Protein AF-A0A2N6VJS3-F1 (afdb_monomer)

Mean predicted aligned error: 7.3 Å

Radius of gyration: 14.83 Å; Cα contacts (8 Å, |Δi|>4): 61; chains: 1; bounding box: 39×32×39 Å

pLDDT: mean 84.97, std 14.28, range [48.84, 98.5]

InterPro domains:
  IPR008927 6-phosphogluconate dehydrogenase-like, C-terminal domain superfamily [SSF48179] (8-68)
  IPR018931 Domain of unknown function DUF2520 [PF10728] (7-60)
  IPR037108 TM1727-like, C-terminal domain superfamily [G3DSA:1.10.1040.20] (6-67)

Nearest PDB structures (foldseek):
  2i2x-assembly4_P  TM=6.187E-01  e=1.238E+00  Methanosarcina barkeri
  2odm-assembly1_B  TM=6.216E-01  e=1.549E+00  Staphylococcus aureus subsp. aureus MW2
  8j2w-assembly1_B  TM=5.666E-01  e=3.592E+00  Saccharothrix syringae
  8j2w-assembly1_A  TM=5.675E-01  e=3.592E+00  Saccharothrix syringae

Structure (mmCIF, N/CA/C/O backbone):
data_AF-A0A2N6VJS3-F1
#
_entry.id   AF-A0A2N6VJS3-F1
#
loop_
_atom_site.group_PDB
_atom_site.id
_atom_site.type_symbol
_atom_site.label_atom_id
_atom_site.label_alt_id
_atom_site.label_comp_id
_atom_site.label_asym_id
_atom_site.label_entity_id
_atom_site.label_seq_id
_atom_site.pdbx_PDB_ins_code
_atom_site.Cartn_x
_atom_site.Cartn_y
_atom_site.Cartn_z
_atom_site.occupancy
_atom_site.B_iso_or_equiv
_atom_site.auth_seq_id
_atom_site.auth_comp_id
_atom_site.auth_asym_id
_atom_site.auth_atom_id
_atom_site.pdbx_PDB_model_num
ATOM 1 N N . GLY A 1 1 ? 26.346 -23.179 19.924 1.00 48.84 1 GLY A N 1
ATOM 2 C CA . GLY A 1 1 ? 26.618 -21.768 19.609 1.00 48.84 1 GLY A CA 1
ATOM 3 C C . GLY A 1 1 ? 26.193 -21.496 18.184 1.00 48.84 1 GLY A C 1
ATOM 4 O O . GLY A 1 1 ? 26.562 -22.268 17.319 1.00 48.84 1 GLY A O 1
ATOM 5 N N . VAL A 1 2 ? 25.394 -20.444 18.004 1.00 55.25 2 VAL A N 1
ATOM 6 C CA . VAL A 1 2 ? 25.145 -19.663 16.773 1.00 55.25 2 VAL A CA 1
ATOM 7 C C . VAL A 1 2 ? 24.741 -20.439 15.498 1.00 55.25 2 VAL A C 1
ATOM 9 O O . VAL A 1 2 ? 25.564 -20.779 14.664 1.00 55.25 2 VAL A O 1
ATOM 12 N N . THR A 1 3 ? 23.438 -20.640 15.285 1.00 55.19 3 THR A N 1
ATOM 13 C CA . THR A 1 3 ? 22.879 -20.849 13.925 1.00 55.19 3 THR A CA 1
ATOM 14 C C . THR A 1 3 ? 21.605 -20.038 13.648 1.00 55.19 3 THR A C 1
ATOM 16 O O . THR A 1 3 ? 21.286 -19.810 12.492 1.00 55.19 3 THR A O 1
ATOM 19 N N . GLY A 1 4 ? 20.936 -19.467 14.660 1.00 55.53 4 GLY A N 1
ATOM 20 C CA . GLY A 1 4 ? 19.716 -18.660 14.459 1.00 55.53 4 GLY A CA 1
ATOM 21 C C . GLY A 1 4 ? 19.917 -17.203 13.997 1.00 55.53 4 GLY A C 1
ATOM 22 O O . GLY A 1 4 ? 18.944 -16.465 13.873 1.00 55.53 4 GLY A O 1
ATOM 23 N N . GLY A 1 5 ? 21.157 -16.742 13.787 1.00 59.12 5 GLY A N 1
ATOM 24 C CA . GLY A 1 5 ? 21.452 -15.323 13.521 1.00 59.12 5 GLY A CA 1
ATOM 25 C C . GLY A 1 5 ? 21.190 -14.867 12.080 1.00 59.12 5 GLY A C 1
ATOM 26 O O . GLY A 1 5 ? 20.771 -13.728 11.862 1.00 59.12 5 GLY A O 1
ATOM 27 N N . SER A 1 6 ? 21.412 -15.745 11.097 1.00 67.38 6 SER A N 1
ATOM 28 C CA . SER A 1 6 ? 21.327 -15.387 9.674 1.00 67.38 6 SER A CA 1
ATOM 29 C C . SER A 1 6 ? 19.884 -15.329 9.182 1.00 67.38 6 SER A C 1
ATOM 31 O O . SER A 1 6 ? 19.490 -14.326 8.595 1.00 67.38 6 SER A O 1
ATOM 33 N N . GLU A 1 7 ? 19.060 -16.330 9.502 1.00 75.19 7 GLU A N 1
ATOM 34 C CA . GLU A 1 7 ? 17.632 -16.336 9.146 1.00 75.19 7 GLU A CA 1
ATOM 35 C C . GLU A 1 7 ? 16.882 -15.153 9.768 1.00 75.19 7 GLU A C 1
ATOM 37 O O . GLU A 1 7 ? 16.149 -14.455 9.075 1.00 75.19 7 GLU A O 1
ATOM 42 N N . ALA A 1 8 ? 17.135 -14.842 11.044 1.00 79.00 8 ALA A N 1
ATOM 43 C CA . ALA A 1 8 ? 16.524 -13.692 11.713 1.00 79.00 8 ALA A CA 1
ATOM 44 C C . ALA A 1 8 ? 16.979 -12.337 11.135 1.00 79.00 8 ALA A C 1
ATOM 46 O O . ALA A 1 8 ? 16.279 -11.329 11.250 1.00 79.00 8 ALA A O 1
ATOM 47 N N . THR A 1 9 ? 18.165 -12.272 10.531 1.00 73.44 9 THR A N 1
ATOM 48 C CA . THR A 1 9 ? 18.662 -11.056 9.869 1.00 73.44 9 THR A CA 1
ATOM 49 C C . THR A 1 9 ? 18.052 -10.904 8.480 1.00 73.44 9 THR A C 1
ATOM 51 O O . THR A 1 9 ? 17.627 -9.808 8.123 1.00 73.44 9 THR A O 1
ATOM 54 N N . LEU A 1 10 ? 17.921 -12.007 7.741 1.00 64.69 10 LEU A N 1
ATOM 55 C CA . LEU A 1 10 ? 17.256 -12.052 6.441 1.00 64.69 10 LEU A CA 1
ATOM 56 C C . LEU A 1 10 ? 15.759 -11.741 6.558 1.00 64.69 10 LEU A C 1
ATOM 58 O O . LEU A 1 10 ? 15.272 -10.864 5.851 1.00 64.69 10 LEU A O 1
ATOM 62 N N . ASP A 1 11 ? 15.0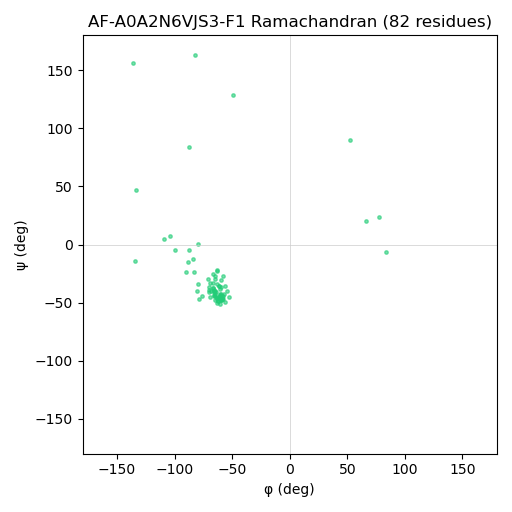42 -12.370 7.495 1.00 70.50 11 ASP A N 1
ATOM 63 C CA . ASP A 1 11 ? 13.624 -12.083 7.759 1.00 70.50 11 ASP A CA 1
ATOM 64 C C . ASP A 1 11 ? 13.410 -10.602 8.098 1.00 70.50 11 ASP A C 1
ATOM 66 O O . ASP A 1 11 ? 12.507 -9.955 7.563 1.00 70.50 11 ASP A O 1
ATOM 70 N N . ARG A 1 12 ? 14.295 -10.022 8.921 1.00 58.56 12 ARG A N 1
ATOM 71 C CA . ARG A 1 12 ? 14.257 -8.587 9.228 1.00 58.56 12 ARG A CA 1
ATOM 72 C C . ARG A 1 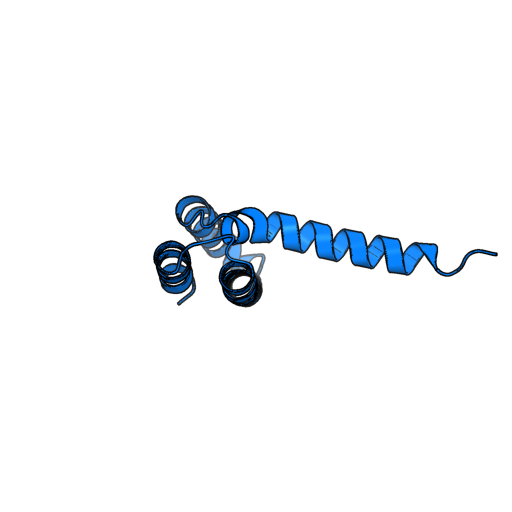12 ? 14.550 -7.720 8.011 1.00 58.56 12 ARG A C 1
ATOM 74 O O . ARG A 1 12 ? 13.876 -6.706 7.854 1.00 58.56 12 ARG A O 1
ATOM 81 N N . ALA A 1 13 ? 15.498 -8.092 7.153 1.00 62.88 13 ALA A N 1
ATOM 82 C CA . ALA A 1 13 ? 15.802 -7.356 5.928 1.00 62.88 13 ALA A CA 1
ATOM 83 C C . ALA A 1 13 ? 14.623 -7.389 4.944 1.00 62.88 13 ALA A C 1
ATOM 85 O O . ALA A 1 13 ? 14.223 -6.339 4.446 1.00 62.88 13 ALA A O 1
ATOM 86 N N . VAL A 1 14 ? 13.994 -8.555 4.754 1.00 65.88 14 VAL A N 1
ATOM 87 C CA . VAL A 1 14 ? 12.786 -8.716 3.929 1.00 65.88 14 VAL A CA 1
ATOM 88 C C . VAL A 1 14 ? 11.626 -7.912 4.513 1.00 65.88 14 VAL A C 1
ATOM 90 O O . VAL A 1 14 ? 11.033 -7.097 3.810 1.00 65.88 14 VAL A O 1
ATOM 93 N N . ARG A 1 15 ? 11.334 -8.041 5.815 1.00 64.94 15 ARG A N 1
ATOM 94 C CA . ARG A 1 15 ? 10.292 -7.237 6.482 1.00 64.94 15 ARG A CA 1
ATOM 95 C C . ARG A 1 15 ? 10.579 -5.746 6.435 1.00 64.94 15 ARG A C 1
ATOM 97 O O . ARG A 1 15 ? 9.642 -4.957 6.354 1.00 64.94 15 ARG A O 1
ATOM 104 N N . SER A 1 16 ? 11.842 -5.341 6.526 1.00 60.81 16 SER A N 1
ATOM 105 C CA . SER A 1 16 ? 12.231 -3.938 6.420 1.00 60.81 16 SER A CA 1
ATOM 106 C C . SER A 1 16 ? 12.042 -3.422 5.002 1.00 60.81 16 SER A C 1
ATOM 108 O O . SER A 1 16 ? 11.443 -2.368 4.845 1.00 60.81 16 SER A O 1
ATOM 110 N N . GLY A 1 17 ? 12.463 -4.175 3.984 1.00 61.50 17 GLY A N 1
ATOM 111 C CA . GLY A 1 17 ? 12.243 -3.833 2.578 1.00 61.50 17 GLY A CA 1
ATOM 112 C C . GLY A 1 17 ? 10.757 -3.725 2.242 1.00 61.50 17 GLY A C 1
ATOM 113 O O . GLY A 1 17 ? 10.320 -2.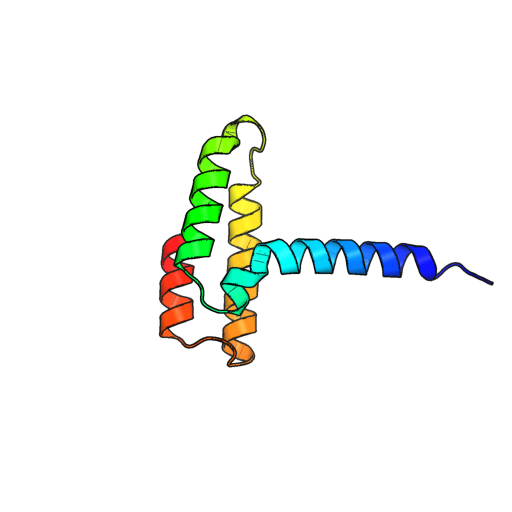706 1.715 1.00 61.50 17 GLY A O 1
ATOM 114 N N . VAL A 1 18 ? 9.955 -4.710 2.659 1.00 61.66 18 VAL A N 1
ATOM 115 C CA . VAL A 1 18 ? 8.493 -4.684 2.503 1.00 61.66 18 VAL A CA 1
ATOM 116 C C . VAL A 1 18 ? 7.891 -3.476 3.220 1.00 61.66 18 VAL A C 1
ATOM 118 O O . VAL A 1 18 ? 7.104 -2.756 2.623 1.00 61.66 18 VAL A O 1
ATOM 121 N N . ARG A 1 19 ? 8.292 -3.190 4.467 1.00 61.53 19 ARG A N 1
ATOM 122 C CA . ARG A 1 19 ? 7.776 -2.038 5.227 1.00 61.53 19 ARG A CA 1
ATOM 123 C C . ARG A 1 19 ? 8.190 -0.693 4.628 1.00 61.53 19 ARG A C 1
ATOM 125 O O . ARG A 1 19 ? 7.421 0.257 4.720 1.00 61.53 19 ARG A O 1
ATOM 132 N N . THR A 1 20 ? 9.374 -0.592 4.029 1.00 73.06 20 THR A N 1
ATOM 133 C CA . THR A 1 20 ? 9.794 0.609 3.293 1.00 73.06 20 THR A CA 1
ATOM 134 C C . THR A 1 20 ? 8.919 0.810 2.058 1.00 73.06 20 THR A C 1
ATOM 136 O O . THR A 1 20 ? 8.434 1.915 1.837 1.00 73.06 20 THR A O 1
ATOM 139 N N . LEU A 1 21 ? 8.640 -0.263 1.311 1.00 69.81 21 LEU A N 1
ATOM 140 C CA . LEU A 1 21 ? 7.802 -0.219 0.108 1.00 69.81 21 LEU A CA 1
ATOM 141 C C . LEU A 1 21 ? 6.313 0.018 0.417 1.00 69.81 21 LEU A C 1
ATOM 143 O O . LEU A 1 21 ? 5.605 0.629 -0.380 1.00 69.81 21 LEU A O 1
ATOM 147 N N . THR A 1 22 ? 5.826 -0.422 1.580 1.00 81.62 22 THR A N 1
ATOM 148 C CA . THR A 1 22 ? 4.406 -0.325 1.966 1.00 81.62 22 THR A CA 1
ATOM 149 C C . THR A 1 22 ? 4.124 0.688 3.073 1.00 81.62 22 THR A C 1
ATOM 151 O O . THR A 1 22 ? 2.984 0.822 3.530 1.00 81.62 22 THR A O 1
ATOM 154 N N . GLY A 1 23 ? 5.141 1.433 3.505 1.00 87.62 23 GLY A N 1
ATOM 155 C CA . GLY A 1 23 ? 5.019 2.489 4.506 1.00 87.62 23 GLY A CA 1
ATOM 156 C C . GLY A 1 23 ? 3.935 3.518 4.158 1.00 87.62 23 GLY A C 1
ATOM 157 O O . GLY A 1 23 ? 3.123 3.824 5.032 1.00 87.62 23 GLY A O 1
ATOM 158 N N . PRO A 1 24 ? 3.859 4.010 2.905 1.00 93.81 24 PRO A N 1
ATOM 159 C CA . PRO A 1 24 ? 2.775 4.887 2.462 1.00 93.81 24 PRO A CA 1
ATOM 160 C C . PRO A 1 24 ? 1.387 4.244 2.569 1.00 93.81 24 PRO A C 1
ATOM 162 O O . PRO A 1 24 ? 0.461 4.864 3.087 1.00 93.81 24 PRO A O 1
ATOM 165 N N . VAL A 1 25 ? 1.260 2.972 2.173 1.00 95.81 25 VAL A N 1
ATOM 166 C CA . VAL A 1 25 ? -0.001 2.216 2.246 1.00 95.81 25 VAL A CA 1
ATOM 167 C C . VAL A 1 25 ? -0.486 2.091 3.690 1.00 95.81 25 VAL A C 1
ATOM 169 O O . VAL A 1 25 ? -1.642 2.375 3.983 1.00 95.81 25 VAL A O 1
ATOM 172 N N . SER A 1 26 ? 0.416 1.743 4.612 1.00 94.81 26 SER A N 1
ATOM 173 C CA . SER A 1 26 ? 0.090 1.579 6.037 1.00 94.81 26 SER A CA 1
ATOM 174 C C . SER A 1 26 ? -0.395 2.872 6.709 1.00 94.81 26 SER A C 1
ATOM 176 O O . SER A 1 26 ? -1.050 2.798 7.746 1.00 94.81 26 SER A O 1
ATOM 178 N N . ARG A 1 27 ? -0.062 4.044 6.141 1.00 95.12 27 ARG A N 1
ATOM 179 C CA . ARG A 1 27 ? -0.479 5.374 6.623 1.00 95.12 27 ARG A CA 1
ATOM 180 C C . ARG A 1 27 ? -1.659 5.970 5.846 1.00 95.12 27 ARG A C 1
ATOM 182 O O . ARG A 1 27 ? -2.129 7.045 6.205 1.00 95.12 27 ARG A O 1
ATOM 189 N N . GLY A 1 28 ? -2.118 5.311 4.781 1.00 96.69 28 GLY A N 1
ATOM 190 C CA . GLY A 1 28 ? -3.205 5.817 3.941 1.00 96.69 28 GLY A CA 1
ATOM 191 C C . GLY A 1 28 ? -2.785 6.931 2.972 1.00 96.69 28 GLY A C 1
ATOM 192 O O . GLY A 1 28 ? -3.623 7.732 2.565 1.00 96.69 28 GLY A O 1
ATOM 193 N N . ASP A 1 29 ? -1.500 7.014 2.614 1.00 97.31 29 ASP A N 1
ATOM 194 C CA . ASP A 1 29 ? -0.956 8.047 1.723 1.00 97.31 29 ASP A CA 1
ATOM 195 C C . ASP A 1 29 ? -1.071 7.636 0.246 1.00 97.31 29 ASP A C 1
ATOM 197 O O . ASP A 1 29 ? -0.137 7.107 -0.363 1.00 97.31 29 ASP A O 1
ATOM 201 N N . ALA A 1 30 ? -2.244 7.886 -0.339 1.00 96.75 30 ALA A N 1
ATOM 202 C CA . ALA A 1 30 ? -2.531 7.560 -1.736 1.00 96.75 30 ALA A CA 1
ATOM 203 C C . ALA A 1 30 ? -1.672 8.359 -2.739 1.00 96.75 30 ALA A C 1
ATOM 205 O O . ALA A 1 30 ? -1.358 7.856 -3.818 1.00 96.75 30 ALA A O 1
ATOM 206 N N . SER A 1 31 ? -1.260 9.588 -2.403 1.00 96.12 31 SER A N 1
ATOM 207 C CA . SER A 1 31 ? -0.374 10.400 -3.251 1.00 96.12 31 SER A CA 1
ATOM 208 C C . SER A 1 31 ? 0.985 9.740 -3.457 1.00 96.12 31 SER A C 1
ATOM 210 O O . SER A 1 31 ? 1.432 9.605 -4.596 1.00 96.12 31 SER A O 1
ATOM 212 N N . THR A 1 32 ? 1.614 9.280 -2.377 1.00 95.12 32 THR A N 1
ATOM 213 C CA . THR A 1 32 ? 2.917 8.617 -2.456 1.00 95.12 32 THR A CA 1
ATOM 214 C C . THR A 1 32 ? 2.804 7.242 -3.119 1.00 95.12 32 THR A C 1
ATOM 216 O O . THR A 1 32 ? 3.666 6.885 -3.917 1.00 95.12 32 THR A O 1
ATOM 219 N N . VAL A 1 33 ? 1.717 6.494 -2.875 1.00 95.25 33 VAL A N 1
ATOM 220 C CA . VAL A 1 33 ? 1.452 5.226 -3.588 1.00 95.25 33 VAL A CA 1
ATOM 221 C C . VAL A 1 33 ? 1.354 5.450 -5.099 1.00 95.25 33 VAL A C 1
ATOM 223 O O . VAL A 1 33 ? 1.977 4.716 -5.862 1.00 95.25 33 VAL A O 1
ATOM 226 N N . ARG A 1 34 ? 0.639 6.493 -5.544 1.00 95.44 34 ARG A N 1
ATOM 227 C CA . ARG A 1 34 ? 0.565 6.853 -6.968 1.00 95.44 34 ARG A CA 1
ATOM 228 C C . ARG A 1 34 ? 1.950 7.155 -7.543 1.00 95.44 34 ARG A C 1
ATOM 230 O O . ARG A 1 34 ? 2.282 6.633 -8.598 1.00 95.44 34 ARG A O 1
ATOM 237 N N . ALA A 1 35 ? 2.764 7.941 -6.836 1.00 93.38 35 ALA A N 1
ATOM 238 C CA . ALA A 1 35 ? 4.120 8.265 -7.279 1.00 93.38 35 ALA A CA 1
ATOM 239 C C . ALA A 1 35 ? 5.007 7.013 -7.418 1.00 93.38 35 ALA A C 1
ATOM 241 O O . ALA A 1 35 ? 5.789 6.914 -8.358 1.00 93.38 35 ALA A O 1
ATOM 242 N N . HIS A 1 36 ? 4.870 6.039 -6.513 1.00 92.50 36 HIS A N 1
ATOM 243 C CA . HIS A 1 36 ? 5.584 4.764 -6.618 1.00 92.50 36 HIS A CA 1
ATOM 244 C C . HIS A 1 36 ? 5.138 3.948 -7.832 1.00 92.50 36 HIS A C 1
ATOM 246 O O . HIS A 1 36 ? 5.989 3.431 -8.547 1.00 92.50 36 HIS A O 1
ATOM 252 N N . LEU A 1 37 ? 3.830 3.856 -8.088 1.00 91.69 37 LEU A N 1
ATOM 253 C CA . LEU A 1 37 ? 3.306 3.155 -9.262 1.00 91.69 37 LEU A CA 1
ATOM 254 C C . LEU A 1 37 ? 3.809 3.786 -10.565 1.00 91.69 37 LEU A C 1
ATOM 256 O O . LEU A 1 37 ? 4.291 3.064 -11.427 1.00 91.69 37 LEU A O 1
ATOM 260 N N . THR A 1 38 ? 3.793 5.118 -10.672 1.00 91.56 38 THR A N 1
ATOM 261 C CA . THR A 1 38 ? 4.334 5.827 -11.842 1.00 91.56 38 THR A CA 1
ATOM 262 C C . THR A 1 38 ? 5.815 5.520 -12.062 1.00 91.56 38 THR A C 1
ATOM 264 O O . THR A 1 38 ? 6.197 5.163 -13.170 1.00 91.56 38 THR A O 1
ATOM 267 N N . ALA A 1 39 ? 6.642 5.579 -11.014 1.00 89.69 39 ALA A N 1
ATOM 268 C CA . ALA A 1 39 ? 8.068 5.270 -11.134 1.00 89.69 39 ALA A CA 1
ATOM 269 C C . ALA A 1 39 ? 8.330 3.806 -11.549 1.00 89.69 39 ALA A C 1
ATOM 271 O O . ALA A 1 39 ? 9.286 3.518 -12.271 1.00 89.69 39 ALA A O 1
ATOM 272 N N . LEU A 1 40 ? 7.482 2.873 -11.099 1.00 88.00 40 LEU A N 1
ATOM 273 C CA . LEU A 1 40 ? 7.553 1.464 -11.493 1.00 88.00 40 LEU A CA 1
ATOM 274 C C . LEU A 1 40 ? 7.139 1.252 -12.954 1.00 88.00 40 LEU A C 1
ATOM 276 O O . LEU A 1 40 ? 7.777 0.464 -13.647 1.00 88.00 40 LEU A O 1
ATOM 280 N N . ASP A 1 41 ? 6.119 1.966 -13.431 1.00 86.19 41 ASP A N 1
ATOM 281 C CA . ASP A 1 41 ? 5.698 1.910 -14.834 1.00 86.19 41 ASP A CA 1
ATOM 282 C C . ASP A 1 41 ? 6.786 2.482 -15.764 1.00 86.19 41 ASP A C 1
ATOM 284 O O . ASP A 1 41 ? 7.073 1.906 -16.813 1.00 86.19 41 ASP A O 1
ATOM 288 N N . GLU A 1 42 ? 7.465 3.558 -15.354 1.00 85.81 42 GLU A N 1
ATOM 289 C CA . GLU A 1 42 ? 8.585 4.162 -16.098 1.00 85.81 42 GLU A CA 1
ATOM 290 C C . GLU A 1 42 ? 9.809 3.235 -16.213 1.00 85.81 42 GLU A C 1
ATOM 292 O O . GLU A 1 42 ? 10.564 3.317 -17.181 1.00 85.81 42 GLU A O 1
ATOM 297 N N . THR A 1 43 ? 9.993 2.322 -15.255 1.00 80.69 43 THR A N 1
ATOM 298 C CA . THR A 1 43 ? 11.114 1.363 -15.209 1.00 8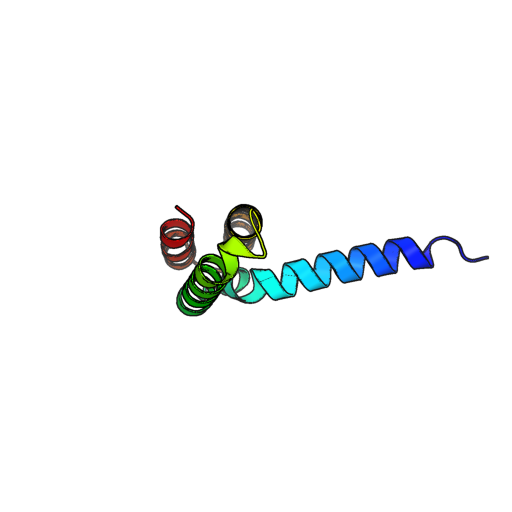0.69 43 THR A CA 1
ATOM 299 C C . THR A 1 43 ? 10.717 -0.059 -15.624 1.00 80.69 43 THR A C 1
ATOM 301 O O . THR A 1 43 ? 11.534 -0.982 -15.558 1.00 80.69 43 THR A O 1
ATOM 304 N N . ALA A 1 44 ? 9.486 -0.257 -16.114 1.00 70.31 44 ALA A N 1
ATOM 305 C CA . ALA A 1 44 ? 8.911 -1.574 -16.402 1.00 70.31 44 ALA A CA 1
ATOM 306 C C . ALA A 1 44 ? 9.721 -2.415 -17.409 1.00 70.31 44 ALA A C 1
ATOM 308 O O . ALA A 1 44 ? 9.685 -3.644 -17.344 1.00 70.31 44 ALA A O 1
ATOM 309 N N . GLY A 1 45 ? 10.480 -1.778 -18.309 1.00 71.75 45 GLY A N 1
ATOM 310 C CA . GLY A 1 45 ? 11.364 -2.471 -19.253 1.00 71.75 45 GLY A CA 1
ATOM 311 C C . GLY A 1 45 ? 12.574 -3.148 -18.599 1.00 71.75 45 GLY A C 1
ATOM 312 O O . GLY A 1 45 ? 12.996 -4.209 -19.050 1.00 71.75 45 GLY A O 1
ATOM 313 N N . GLU A 1 46 ? 13.111 -2.574 -17.520 1.00 68.56 46 GLU A N 1
ATOM 314 C CA . GLU A 1 46 ? 14.260 -3.124 -16.784 1.00 68.56 46 GLU A CA 1
ATOM 315 C C . GLU A 1 46 ? 13.827 -4.079 -15.662 1.00 68.56 46 GLU A C 1
ATOM 317 O O . GLU A 1 46 ? 14.589 -4.945 -15.235 1.00 68.56 46 GLU A O 1
ATOM 322 N N . LEU A 1 47 ? 12.587 -3.928 -15.187 1.00 71.00 47 LEU A N 1
ATOM 323 C CA . LEU A 1 47 ? 12.068 -4.556 -13.972 1.00 71.00 47 LEU A CA 1
ATOM 324 C C . LEU A 1 47 ? 10.688 -5.194 -14.192 1.00 71.00 47 LEU A C 1
ATOM 326 O O . LEU A 1 47 ? 9.770 -5.024 -13.379 1.00 71.00 47 LEU A O 1
ATOM 330 N N . ALA A 1 48 ? 10.542 -5.951 -15.280 1.00 75.62 48 ALA A N 1
ATOM 331 C CA . ALA A 1 48 ? 9.300 -6.636 -15.633 1.00 75.62 48 ALA A CA 1
ATOM 332 C C . ALA A 1 48 ? 8.727 -7.441 -14.443 1.00 75.62 48 ALA A C 1
ATOM 334 O O . ALA A 1 48 ? 9.432 -8.219 -13.802 1.00 75.62 48 ALA A O 1
ATOM 335 N N . GLY A 1 49 ? 7.442 -7.239 -14.126 1.00 78.12 49 GLY A N 1
ATOM 336 C CA . GLY A 1 49 ? 6.740 -7.920 -13.023 1.00 78.12 49 GLY A CA 1
ATOM 337 C C . GLY A 1 49 ? 6.912 -7.292 -11.628 1.00 78.12 49 GLY A C 1
ATOM 338 O O . GLY A 1 49 ? 6.224 -7.688 -10.679 1.00 78.12 49 GLY A O 1
ATOM 339 N N . THR A 1 50 ? 7.768 -6.275 -11.474 1.00 84.44 50 THR A N 1
ATOM 340 C CA . THR A 1 50 ? 7.916 -5.545 -10.198 1.00 84.44 50 THR A CA 1
ATOM 341 C C . THR A 1 50 ? 6.654 -4.756 -9.846 1.00 84.44 50 THR A C 1
ATOM 343 O O . THR A 1 50 ? 6.247 -4.741 -8.683 1.00 84.44 50 THR A O 1
ATOM 346 N N . GLY A 1 51 ? 5.986 -4.164 -10.843 1.00 87.75 51 GLY A N 1
ATOM 347 C CA . GLY A 1 51 ? 4.708 -3.467 -10.662 1.00 87.75 51 GLY A CA 1
ATOM 348 C C . GLY A 1 51 ? 3.618 -4.376 -10.084 1.00 87.75 51 GLY A C 1
ATOM 349 O O . GLY A 1 51 ? 2.983 -4.028 -9.087 1.00 87.75 51 GLY A O 1
ATOM 350 N N . ASP A 1 52 ? 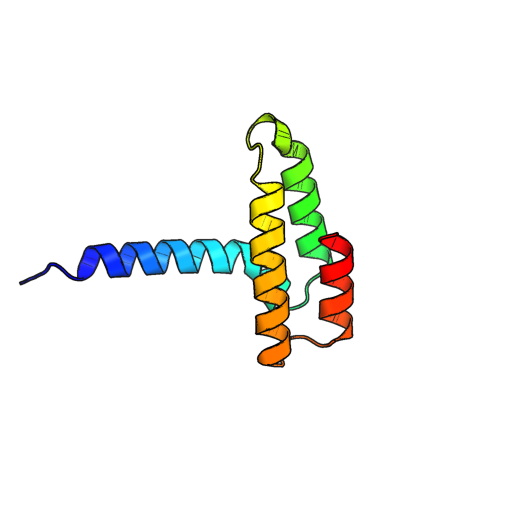3.461 -5.583 -10.631 1.00 89.50 52 ASP A N 1
ATOM 351 C CA . ASP A 1 52 ? 2.487 -6.567 -10.140 1.00 89.50 52 ASP A CA 1
ATOM 352 C C . ASP A 1 52 ? 2.805 -7.026 -8.716 1.00 89.50 52 ASP A C 1
ATOM 354 O O 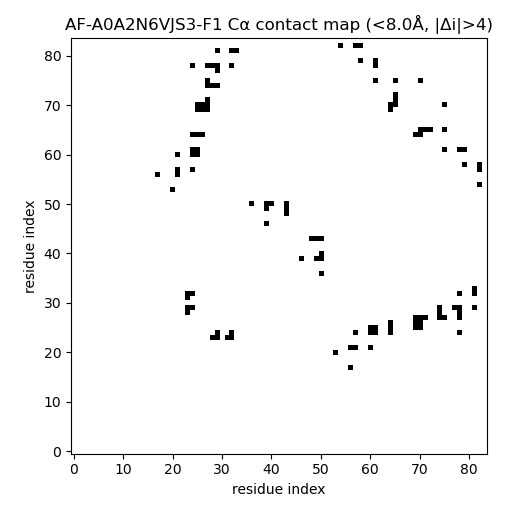. ASP A 1 52 ? 1.916 -7.117 -7.861 1.00 89.50 52 ASP A O 1
ATOM 358 N N . SER A 1 53 ? 4.090 -7.246 -8.432 1.00 89.31 53 SER A N 1
ATOM 359 C CA . SER A 1 53 ? 4.567 -7.613 -7.097 1.00 89.31 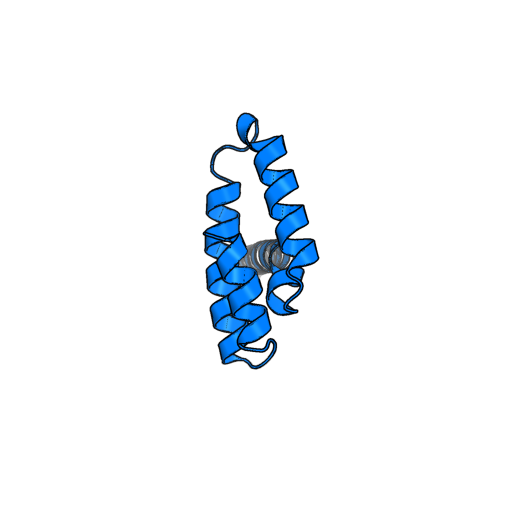53 SER A CA 1
ATOM 360 C C . SER A 1 53 ? 4.271 -6.511 -6.077 1.00 89.31 53 SER A C 1
ATOM 362 O O . SER A 1 53 ? 3.741 -6.786 -4.997 1.00 89.31 53 SER A O 1
ATOM 364 N N . TYR A 1 54 ? 4.539 -5.250 -6.429 1.00 90.81 54 TYR A N 1
ATOM 365 C CA . T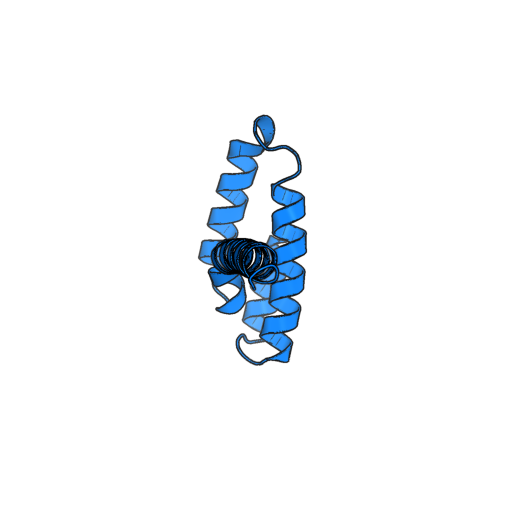YR A 1 54 ? 4.198 -4.098 -5.598 1.00 90.81 54 TYR A CA 1
ATOM 366 C C . TYR A 1 54 ? 2.691 -4.024 -5.341 1.00 90.81 54 TYR A C 1
ATOM 368 O O . TYR A 1 54 ? 2.269 -3.912 -4.189 1.00 90.81 54 TYR A O 1
ATOM 376 N N . ARG A 1 55 ? 1.865 -4.159 -6.388 1.00 93.50 55 ARG A N 1
ATOM 377 C CA . ARG A 1 55 ? 0.399 -4.123 -6.275 1.00 93.50 55 ARG A CA 1
ATOM 378 C C . ARG A 1 55 ? -0.130 -5.231 -5.363 1.00 93.50 55 ARG A C 1
ATOM 380 O O . ARG A 1 55 ? -1.005 -4.972 -4.537 1.00 93.50 55 ARG A O 1
ATOM 387 N N . ALA A 1 56 ? 0.398 -6.450 -5.461 1.00 93.56 56 ALA A N 1
ATOM 388 C CA . ALA A 1 56 ? 0.008 -7.560 -4.589 1.00 93.56 56 ALA A CA 1
ATOM 389 C C . ALA A 1 56 ? 0.329 -7.275 -3.111 1.00 93.56 56 ALA A C 1
ATOM 391 O O . ALA A 1 56 ? -0.537 -7.402 -2.239 1.00 93.56 56 ALA A O 1
ATOM 392 N N . VAL A 1 57 ? 1.553 -6.821 -2.830 1.00 93.31 57 VAL A N 1
ATOM 393 C CA . VAL A 1 57 ? 2.001 -6.495 -1.469 1.00 93.31 57 VAL A CA 1
ATOM 394 C C . VAL A 1 57 ? 1.241 -5.282 -0.901 1.00 93.31 57 VAL A C 1
ATOM 396 O O . VAL A 1 57 ? 0.872 -5.271 0.280 1.00 93.31 57 VAL A O 1
ATOM 399 N N . ALA A 1 58 ? 0.942 -4.280 -1.730 1.00 95.00 58 ALA A N 1
ATOM 400 C CA . ALA A 1 58 ? 0.147 -3.117 -1.351 1.00 95.00 58 ALA A CA 1
ATOM 401 C C . ALA A 1 58 ? -1.288 -3.514 -0.967 1.00 95.00 58 ALA A C 1
ATOM 403 O O . ALA A 1 58 ? -1.748 -3.120 0.104 1.00 95.00 58 ALA A O 1
ATOM 404 N N . ARG A 1 59 ? -1.964 -4.370 -1.750 1.00 96.75 59 ARG A N 1
ATOM 405 C CA . ARG A 1 59 ? -3.310 -4.878 -1.412 1.00 96.75 59 ARG A CA 1
ATOM 406 C C . ARG A 1 59 ? -3.332 -5.589 -0.060 1.00 96.75 59 ARG A C 1
ATOM 408 O O . ARG A 1 59 ? -4.181 -5.287 0.776 1.00 96.75 59 ARG A O 1
ATOM 415 N N . ALA A 1 60 ? -2.371 -6.480 0.191 1.00 96.12 60 ALA A N 1
ATOM 416 C CA . ALA A 1 60 ? -2.256 -7.160 1.483 1.00 96.12 60 ALA A CA 1
ATOM 417 C C . ALA A 1 60 ? -2.024 -6.171 2.642 1.00 96.12 60 ALA A C 1
ATOM 419 O O . ALA A 1 60 ? -2.555 -6.349 3.741 1.00 96.12 60 ALA A O 1
ATOM 420 N N . THR A 1 61 ? -1.267 -5.099 2.394 1.00 96.38 61 THR A N 1
ATOM 421 C CA . THR A 1 61 ? -1.025 -4.053 3.393 1.00 96.38 61 THR A CA 1
ATOM 422 C C . THR A 1 61 ? -2.280 -3.229 3.677 1.00 96.38 61 THR A C 1
ATOM 424 O O . THR A 1 61 ? -2.543 -2.966 4.847 1.00 96.38 61 THR A O 1
ATOM 427 N N . VAL A 1 62 ? -3.083 -2.879 2.663 1.00 97.69 62 VAL A N 1
ATOM 428 C CA . VAL A 1 62 ? -4.376 -2.192 2.858 1.00 97.69 62 VAL A CA 1
ATOM 429 C C . VAL A 1 62 ? -5.280 -3.007 3.781 1.00 97.69 62 VAL A C 1
ATOM 431 O O . VAL A 1 62 ? -5.778 -2.475 4.769 1.00 97.69 62 VAL A O 1
ATOM 434 N N . GLN A 1 63 ? -5.435 -4.307 3.509 1.00 97.38 63 GLN A N 1
ATOM 435 C CA . GLN A 1 63 ? -6.275 -5.196 4.321 1.00 97.38 63 GLN A CA 1
ATOM 436 C C . GLN A 1 63 ? -5.825 -5.224 5.786 1.00 97.38 63 GLN A C 1
ATOM 438 O O . GLN A 1 63 ? -6.636 -5.099 6.702 1.00 97.38 63 GLN A O 1
ATOM 443 N N . ARG A 1 64 ? -4.512 -5.326 6.024 1.00 96.56 64 ARG A N 1
ATOM 444 C CA . ARG A 1 64 ? -3.954 -5.316 7.380 1.00 96.56 64 ARG A CA 1
ATOM 445 C C . ARG A 1 64 ? -4.104 -3.961 8.072 1.00 96.56 64 ARG A C 1
ATOM 447 O O . ARG A 1 64 ? -4.378 -3.925 9.267 1.00 96.56 64 ARG A O 1
ATOM 454 N N . ALA A 1 65 ? -3.898 -2.863 7.351 1.00 96.31 65 ALA A N 1
ATOM 455 C CA . ALA A 1 65 ? -4.016 -1.513 7.891 1.00 96.31 65 ALA A CA 1
ATOM 456 C C . ALA A 1 65 ? -5.466 -1.191 8.288 1.00 96.31 65 ALA A C 1
ATOM 458 O O . ALA A 1 65 ? -5.687 -0.657 9.374 1.00 96.31 65 ALA A O 1
ATOM 459 N N . LEU A 1 66 ? -6.442 -1.598 7.467 1.00 97.50 66 LEU A N 1
ATOM 460 C CA . LEU A 1 66 ? -7.867 -1.528 7.802 1.00 97.50 66 LEU A CA 1
ATOM 461 C C . LEU A 1 66 ? -8.200 -2.357 9.042 1.00 97.50 66 LEU A C 1
ATOM 463 O O . LEU A 1 66 ? -8.773 -1.834 9.992 1.00 97.50 66 LEU A O 1
ATOM 467 N N . ALA A 1 67 ? -7.787 -3.628 9.071 1.00 96.88 67 ALA A N 1
ATOM 468 C CA . ALA A 1 67 ? -8.046 -4.519 10.204 1.00 96.88 67 ALA A CA 1
ATOM 469 C C . ALA A 1 67 ? -7.444 -4.001 11.524 1.00 96.88 67 ALA A C 1
ATOM 471 O O . ALA A 1 67 ? -7.998 -4.234 12.595 1.00 96.88 67 ALA A O 1
ATOM 472 N N . ASN A 1 68 ? -6.324 -3.279 11.447 1.00 96.00 68 ASN A N 1
ATOM 473 C CA . ASN A 1 68 ? -5.671 -2.661 12.598 1.00 96.00 68 ASN A CA 1
ATOM 474 C C . ASN A 1 68 ? -6.210 -1.258 12.936 1.00 96.00 68 ASN A C 1
ATOM 476 O O . ASN A 1 68 ? -5.742 -0.659 13.903 1.00 96.00 68 ASN A O 1
ATOM 480 N N . GLY A 1 69 ? -7.125 -0.704 12.134 1.00 97.19 69 GLY A N 1
ATOM 481 C CA . GLY A 1 69 ? -7.651 0.652 12.302 1.00 97.19 69 GLY A CA 1
ATOM 482 C C . GLY A 1 69 ? -6.623 1.765 12.073 1.00 97.19 69 GLY A C 1
ATOM 483 O O . GLY A 1 69 ? -6.812 2.876 12.562 1.00 97.19 69 GLY A O 1
ATOM 484 N N . THR A 1 70 ? -5.517 1.495 11.367 1.00 97.25 70 THR A N 1
ATOM 485 C CA . THR A 1 70 ? -4.477 2.509 11.102 1.00 97.25 70 THR A CA 1
ATOM 486 C C . THR A 1 70 ? -4.794 3.393 9.898 1.00 97.25 70 THR A C 1
ATOM 488 O O . THR A 1 70 ? -4.136 4.414 9.709 1.00 97.25 70 THR A O 1
ATOM 491 N N . ILE A 1 71 ? -5.786 3.010 9.091 1.00 98.19 71 ILE A N 1
ATOM 492 C CA . ILE A 1 71 ? -6.347 3.801 7.991 1.00 98.19 71 ILE A CA 1
ATOM 493 C C . ILE A 1 71 ? -7.875 3.706 8.019 1.00 98.19 71 ILE A C 1
ATOM 495 O O . ILE A 1 71 ? -8.427 2.735 8.535 1.00 98.19 71 ILE A O 1
ATOM 499 N N . THR A 1 72 ? -8.552 4.699 7.450 1.00 98.50 72 THR A N 1
ATOM 500 C CA . THR A 1 72 ? -10.011 4.690 7.272 1.00 98.50 72 THR A CA 1
ATOM 501 C C . THR A 1 72 ? -10.432 3.898 6.033 1.00 98.50 72 THR A C 1
ATOM 503 O O . THR A 1 72 ? -9.634 3.704 5.111 1.00 98.50 72 THR A O 1
ATOM 506 N N . ASP A 1 73 ? -11.714 3.522 5.957 1.00 98.44 73 ASP A N 1
ATOM 507 C CA . ASP A 1 73 ? -12.305 2.906 4.758 1.00 98.44 73 ASP A CA 1
ATOM 508 C C . ASP A 1 73 ? -12.097 3.770 3.506 1.00 98.44 73 ASP A C 1
ATOM 510 O O . ASP A 1 73 ? -11.733 3.263 2.447 1.00 98.44 73 ASP A O 1
ATOM 514 N N . GLN A 1 74 ? -12.232 5.095 3.637 1.00 98.38 74 GLN A N 1
ATOM 515 C CA . GLN A 1 74 ? -12.004 6.018 2.525 1.00 98.38 74 GLN A CA 1
ATOM 516 C C . GLN A 1 74 ? -10.544 6.009 2.054 1.00 98.38 74 GLN A C 1
ATOM 518 O O . GLN A 1 74 ? -10.281 6.019 0.853 1.00 98.38 74 GLN A O 1
ATOM 523 N N . GLN A 1 75 ? -9.579 5.991 2.980 1.00 98.44 75 GLN A N 1
ATOM 524 C CA . GLN A 1 75 ? -8.159 5.905 2.627 1.00 98.44 75 GLN A CA 1
ATOM 525 C C . GLN A 1 75 ? -7.832 4.574 1.947 1.00 98.44 75 GLN A C 1
ATOM 527 O O . GLN A 1 75 ? -7.080 4.553 0.974 1.00 98.44 75 GLN A O 1
ATOM 532 N N . ALA A 1 76 ? -8.412 3.477 2.432 1.00 98.19 76 ALA A N 1
ATOM 533 C CA . ALA A 1 76 ? -8.252 2.172 1.816 1.00 98.19 76 ALA A CA 1
ATOM 534 C C . ALA A 1 76 ? -8.827 2.131 0.400 1.00 98.19 76 ALA A C 1
ATOM 536 O O . ALA A 1 76 ? -8.124 1.696 -0.509 1.00 98.19 76 ALA A O 1
ATOM 537 N N . GLN A 1 77 ? -10.048 2.635 0.196 1.00 98.25 77 GLN A N 1
ATOM 538 C CA . GLN A 1 77 ? -10.674 2.679 -1.124 1.00 98.25 77 GLN A CA 1
ATOM 539 C C . GLN A 1 77 ? -9.837 3.498 -2.109 1.00 98.25 77 GLN A C 1
ATOM 541 O O . GLN A 1 77 ? -9.488 2.999 -3.174 1.00 98.25 77 GLN A O 1
ATOM 546 N N . ASN A 1 78 ? -9.404 4.697 -1.703 1.00 98.12 78 ASN A N 1
ATOM 547 C CA . ASN A 1 78 ? -8.556 5.555 -2.531 1.00 98.12 78 ASN A CA 1
ATOM 548 C C . ASN A 1 78 ? -7.266 4.854 -2.977 1.00 98.12 78 ASN A C 1
ATOM 550 O O . ASN A 1 78 ? -6.776 5.112 -4.071 1.00 98.12 78 ASN A O 1
ATOM 554 N N . ILE A 1 79 ? -6.679 4.011 -2.122 1.00 98.12 79 ILE A N 1
ATOM 555 C CA . ILE A 1 79 ? -5.482 3.245 -2.474 1.00 98.12 79 ILE A CA 1
ATOM 556 C C . ILE A 1 79 ? -5.847 2.073 -3.384 1.00 98.12 79 ILE A C 1
ATOM 558 O O . ILE A 1 79 ? -5.154 1.856 -4.370 1.00 98.12 79 ILE A O 1
ATOM 562 N N . LEU A 1 80 ? -6.909 1.321 -3.090 1.00 97.69 80 LEU A N 1
ATOM 563 C CA . LEU A 1 80 ? -7.328 0.17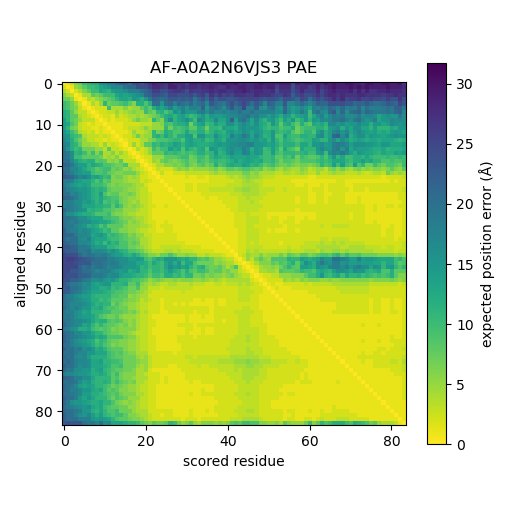4 -3.902 1.00 97.69 80 LEU A CA 1
ATOM 564 C C . LEU A 1 80 ? -7.661 0.576 -5.344 1.00 97.69 80 LEU A C 1
ATOM 566 O O . LEU A 1 80 ? -7.275 -0.153 -6.257 1.00 97.69 80 LEU A O 1
ATOM 570 N N . ASP A 1 81 ? -8.256 1.753 -5.544 1.00 97.81 81 ASP A N 1
ATOM 571 C CA . ASP A 1 81 ? -8.529 2.333 -6.866 1.00 97.81 81 ASP A CA 1
ATOM 572 C C . ASP A 1 81 ? -7.250 2.641 -7.668 1.00 97.81 81 ASP A C 1
ATOM 574 O O . ASP A 1 81 ? -7.282 2.719 -8.891 1.00 97.81 81 ASP A O 1
ATOM 578 N N . LEU A 1 82 ? -6.099 2.815 -7.008 1.00 96.38 82 LEU A N 1
ATOM 579 C CA . LEU A 1 82 ? -4.804 2.966 -7.689 1.00 96.38 82 LEU A CA 1
ATOM 580 C C . LEU A 1 82 ? -4.176 1.624 -8.057 1.00 96.38 82 LEU A C 1
ATOM 582 O O . LEU A 1 82 ? -3.315 1.564 -8.931 1.00 96.38 82 LEU A O 1
ATOM 586 N N . LEU A 1 83 ? -4.548 0.560 -7.343 1.00 94.38 83 LEU A N 1
ATOM 587 C CA . LEU A 1 83 ? -3.957 -0.763 -7.506 1.00 94.38 83 LEU A CA 1
ATOM 588 C C . LEU A 1 83 ? -4.665 -1.593 -8.576 1.00 94.38 83 LEU A C 1
ATOM 590 O O . LEU A 1 83 ? -4.088 -2.607 -8.980 1.00 94.38 83 LEU A O 1
ATOM 594 N N . SER A 1 84 ? -5.866 -1.199 -9.012 1.00 86.06 84 SER A N 1
ATOM 595 C CA . SER A 1 84 ? -6.593 -1.805 -10.137 1.00 86.06 84 SER A CA 1
ATOM 596 C C . SER A 1 84 ? -5.809 -1.773 -11.441 1.00 86.06 84 SER A C 1
ATOM 598 O O . SER A 1 84 ? -5.049 -0.799 -11.656 1.00 86.06 84 SER A O 1
#

Solvent-accessible surface area (backbone atoms only — not comparable to full-atom values): 4667 Å² total; per-residue (Å²): 135,90,77,72,64,60,61,58,49,50,52,49,51,53,53,46,52,51,45,65,75,34,45,40,51,42,62,36,37,44,69,58,48,50,53,51,52,53,56,37,62,77,41,35,90,85,42,70,64,48,57,60,52,49,40,54,54,40,52,57,37,36,56,50,20,46,76,68,62,56,31,53,72,67,37,43,48,58,38,51,69,68,58,106

Foldseek 3Di:
DDDPPPVVVVVVVVVVVLCVLQVCLLQLNLVVLLVVLVVCVVCCVVPPCVSVVSLVSSLVSLVVSVVVVNDDPVSSVSNNVSSD

Organism: NCBI:txid170994

Sequence (84 aa):
GVTGGSEATLDRAVRSGVRTLTGPVSRGDASTVRAHLTALDETAGELAGTGDSYRAVARATVQRALANGTITDQQAQNILDLLS

Secondary structure (DSSP, 8-state):
--STHHHHHHHHHHHHHHHHHHHHHHHT-HHHHHHHHHHHHHTTTTSTTHHHHHHHHHHHHHHHHHHTTSS-HHHHHHHHHHH-